Protein AF-A0A2V8DL93-F1 (afdb_monomer_lite)

Foldseek 3Di:
DAEAEEEDAADLPDPDPQSVVVVVVQVVCVVVVYHYHYDYFYNCWLPDDPVSLVRVLVVLVPDDFAHEYEYEQRRCVNHVPSCVVSVVGYNYDYDPPDNLVPDPPDDPVRD

Radius of gyration: 14.07 Å; chains: 1; bounding box: 40×29×30 Å

pLDDT: mean 92.78, std 9.48, range [54.97, 98.56]

Sequence (111 aa):
MTSLVLIVPGSLDTLTGGYGYDRRMAIELADRGWSVVVRELDGSFPLPTPAARDHAAGVLGAIAEDTTVLVDGLALGALPAEIEREAARLRVVGLVHHPLAAETGLDAGTA

Structure (mmCIF, N/CA/C/O backbone):
data_AF-A0A2V8DL93-F1
#
_entry.id   AF-A0A2V8DL93-F1
#
loop_
_atom_site.group_PDB
_atom_site.id
_atom_site.type_symbol
_atom_site.label_atom_id
_atom_site.label_alt_id
_atom_site.label_comp_id
_atom_site.label_asym_id
_atom_site.label_entity_id
_atom_site.label_seq_id
_atom_site.pdbx_PDB_ins_code
_atom_site.Cartn_x
_atom_site.Cartn_y
_atom_site.Cartn_z
_atom_site.occupancy
_atom_site.B_iso_or_equiv
_atom_site.auth_seq_id
_atom_site.auth_comp_id
_atom_site.auth_asym_id
_atom_site.auth_atom_id
_atom_site.pdbx_PDB_model_num
ATOM 1 N N . MET A 1 1 ? -14.402 -1.893 16.325 1.00 70.56 1 MET A N 1
ATOM 2 C CA . MET A 1 1 ? -14.387 -2.228 14.887 1.00 70.56 1 MET A CA 1
ATOM 3 C C . MET A 1 1 ? -12.940 -2.162 14.444 1.00 70.56 1 MET A C 1
ATOM 5 O O . MET A 1 1 ? -12.296 -1.172 14.766 1.00 70.56 1 MET A O 1
ATOM 9 N N . THR A 1 2 ? -12.396 -3.218 13.845 1.00 92.62 2 THR A N 1
ATOM 10 C CA . THR A 1 2 ? -10.981 -3.241 13.443 1.00 92.62 2 THR A CA 1
ATOM 11 C C . THR A 1 2 ? -10.829 -2.515 12.110 1.00 92.62 2 THR A C 1
ATOM 13 O O . THR A 1 2 ? -11.660 -2.698 11.222 1.00 92.62 2 THR A O 1
ATOM 16 N N . SER A 1 3 ? -9.809 -1.673 11.963 1.00 96.31 3 SER A N 1
ATOM 17 C CA . SER A 1 3 ? -9.571 -0.902 10.740 1.00 96.31 3 SER A CA 1
ATOM 18 C C . SER A 1 3 ? -8.123 -1.002 10.299 1.00 96.31 3 SER A C 1
ATOM 20 O O . SER A 1 3 ? -7.224 -1.019 11.141 1.00 96.31 3 SER A O 1
ATOM 22 N N . LEU A 1 4 ? -7.901 -1.002 8.988 1.00 98.06 4 LEU A N 1
ATOM 23 C CA . LEU A 1 4 ? -6.569 -0.881 8.411 1.00 98.06 4 LEU A CA 1
ATOM 24 C C . LEU A 1 4 ? -6.573 -0.015 7.154 1.00 98.06 4 LEU A C 1
ATOM 26 O O . LEU A 1 4 ? -7.603 0.150 6.493 1.00 98.06 4 LEU A O 1
ATOM 30 N N . VAL A 1 5 ? -5.395 0.505 6.825 1.00 98.56 5 VAL A N 1
ATOM 31 C CA . VAL A 1 5 ? -5.102 1.104 5.523 1.00 98.56 5 VAL A CA 1
ATOM 32 C C . VAL A 1 5 ? -4.296 0.095 4.708 1.00 98.56 5 VAL A C 1
ATOM 34 O O . VAL A 1 5 ? -3.261 -0.373 5.175 1.00 98.56 5 VAL A O 1
ATOM 37 N N . LEU A 1 6 ? -4.774 -0.252 3.516 1.00 98.44 6 LEU A N 1
ATOM 38 C CA . LEU A 1 6 ? -4.074 -1.105 2.557 1.00 98.44 6 LEU A CA 1
ATOM 39 C C . LEU A 1 6 ? -3.352 -0.219 1.533 1.00 98.44 6 LEU A C 1
ATOM 41 O O . LEU A 1 6 ? -3.998 0.582 0.858 1.00 98.44 6 LEU A O 1
ATOM 45 N N . ILE A 1 7 ? -2.033 -0.365 1.422 1.00 98.38 7 ILE A N 1
ATOM 46 C CA . ILE A 1 7 ? -1.187 0.330 0.446 1.00 98.38 7 ILE A CA 1
ATOM 47 C C . ILE A 1 7 ? -0.876 -0.617 -0.710 1.00 98.38 7 ILE A C 1
ATOM 49 O O . ILE A 1 7 ? -0.323 -1.692 -0.471 1.00 98.38 7 ILE A O 1
ATOM 53 N N . VAL A 1 8 ? -1.185 -0.203 -1.942 1.00 97.56 8 VAL A N 1
ATOM 54 C CA . VAL A 1 8 ? -0.943 -1.003 -3.157 1.00 97.56 8 VAL A CA 1
ATOM 55 C C . VAL A 1 8 ? -0.161 -0.231 -4.231 1.00 97.56 8 VAL A C 1
ATOM 57 O O . VAL A 1 8 ? -0.331 0.985 -4.352 1.00 97.56 8 VAL A O 1
ATOM 60 N N . PRO A 1 9 ? 0.700 -0.909 -5.016 1.00 94.94 9 PRO A N 1
ATOM 61 C CA . PRO A 1 9 ? 1.669 -0.316 -5.951 1.00 94.94 9 PRO A CA 1
ATOM 62 C C . PRO A 1 9 ? 1.065 0.132 -7.299 1.00 94.94 9 PRO A C 1
ATOM 64 O O . PRO A 1 9 ? 1.606 -0.172 -8.357 1.00 94.94 9 PRO A O 1
ATOM 67 N N . GLY A 1 10 ? -0.065 0.831 -7.287 1.00 94.88 10 GLY A N 1
ATOM 68 C CA . GLY A 1 10 ? -0.793 1.207 -8.498 1.00 94.88 10 GLY A CA 1
ATOM 69 C C . GLY A 1 10 ? -2.289 0.997 -8.335 1.00 94.88 10 GLY A C 1
ATOM 70 O O . GLY A 1 10 ? -2.778 0.812 -7.220 1.00 94.88 10 GLY A O 1
ATOM 71 N N . SER A 1 11 ? -3.018 0.988 -9.454 1.00 96.19 11 SER A N 1
ATOM 72 C CA . SER A 1 11 ? -4.460 0.753 -9.408 1.00 96.19 11 SER A CA 1
ATOM 73 C C . SER A 1 11 ? -4.766 -0.657 -8.921 1.00 96.19 11 SER A C 1
ATOM 75 O O . SER A 1 11 ? -4.347 -1.646 -9.536 1.00 96.19 11 SER A O 1
ATOM 77 N N . LEU A 1 12 ? -5.569 -0.744 -7.862 1.00 95.56 12 LEU A N 1
ATOM 78 C CA . LEU A 1 12 ? -6.045 -1.992 -7.304 1.00 95.56 12 LEU A CA 1
ATOM 79 C C . LEU A 1 12 ? -6.892 -2.763 -8.313 1.00 95.56 12 LEU A C 1
ATOM 81 O O . LEU A 1 12 ? -7.040 -3.954 -8.116 1.00 95.56 12 LEU A O 1
ATOM 85 N N . ASP A 1 13 ? -7.390 -2.157 -9.397 1.00 95.56 13 ASP A N 1
ATOM 86 C CA . ASP A 1 13 ? -8.166 -2.808 -10.466 1.00 95.56 13 ASP A CA 1
ATOM 87 C C . ASP A 1 13 ? -7.300 -3.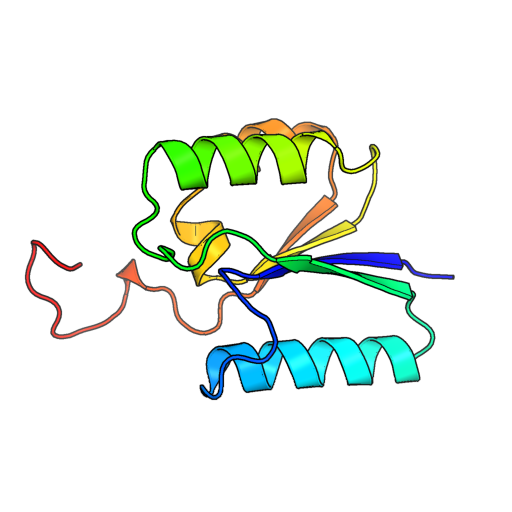453 -11.569 1.00 95.56 13 ASP A C 1
ATOM 89 O O . ASP A 1 13 ? -7.813 -4.106 -12.480 1.00 95.56 13 ASP A O 1
ATOM 93 N N . THR A 1 14 ? -5.970 -3.376 -11.464 1.00 94.75 14 THR A N 1
ATOM 94 C CA . THR A 1 14 ? -5.046 -3.975 -12.441 1.00 94.75 14 THR A CA 1
ATOM 95 C C . THR A 1 14 ? -5.209 -5.501 -12.529 1.00 94.75 14 THR A C 1
ATOM 97 O O . THR A 1 14 ? -5.158 -6.219 -11.528 1.00 94.75 14 THR A O 1
ATOM 100 N N . LEU A 1 15 ? -5.393 -6.052 -13.729 1.00 94.38 15 LEU A N 1
ATOM 101 C CA . LEU A 1 15 ? -5.761 -7.463 -13.930 1.00 94.38 15 LEU A CA 1
ATOM 102 C C . LEU A 1 15 ? -4.562 -8.435 -13.895 1.00 94.38 15 LEU A C 1
ATOM 104 O O . LEU A 1 15 ? -4.342 -9.190 -14.840 1.00 94.38 15 LEU A O 1
ATOM 108 N N . THR A 1 16 ? -3.794 -8.448 -12.802 1.00 91.88 16 THR A N 1
ATOM 109 C CA . THR A 1 16 ? -2.777 -9.487 -12.538 1.00 91.88 16 THR A CA 1
ATOM 110 C C . THR A 1 16 ? -3.121 -10.332 -11.309 1.00 91.88 16 THR A C 1
ATOM 112 O O . THR A 1 16 ? -4.057 -10.027 -10.565 1.00 91.88 16 THR A O 1
ATOM 115 N N . GLY A 1 17 ? -2.356 -11.408 -11.092 1.00 90.19 17 GLY A N 1
ATOM 116 C CA . GLY A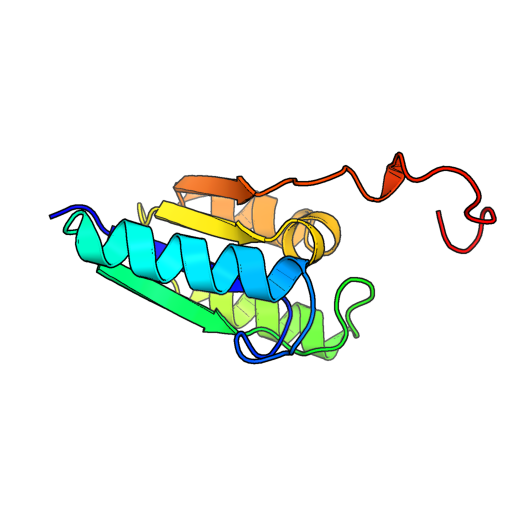 1 17 ? -2.516 -12.286 -9.931 1.00 90.19 17 GLY A CA 1
ATOM 117 C C . GLY A 1 17 ? -2.308 -11.575 -8.588 1.00 90.19 17 GLY A C 1
ATOM 118 O O . GLY A 1 17 ? -3.124 -11.767 -7.693 1.00 90.19 17 GLY A O 1
ATOM 119 N N . GLY A 1 18 ? -1.277 -10.725 -8.470 1.00 90.62 18 GLY A N 1
ATOM 120 C CA . GLY A 1 18 ? -0.960 -9.992 -7.232 1.00 90.62 18 GLY A CA 1
ATOM 121 C C . GLY A 1 18 ? -2.085 -9.043 -6.815 1.00 90.62 18 GLY A C 1
ATOM 122 O O . GLY A 1 18 ? -2.704 -9.230 -5.776 1.00 90.62 18 GLY A O 1
ATOM 123 N N . TYR A 1 19 ? -2.480 -8.127 -7.702 1.00 93.56 19 TYR A N 1
ATOM 124 C CA . TYR A 1 19 ? -3.625 -7.242 -7.447 1.00 93.56 19 TYR A CA 1
ATOM 125 C C . TYR A 1 19 ? -4.943 -8.011 -7.262 1.00 93.56 19 TYR A C 1
ATOM 127 O O . TYR A 1 19 ? -5.829 -7.583 -6.527 1.00 93.56 19 TYR A O 1
ATOM 135 N N . GLY A 1 20 ? -5.100 -9.165 -7.922 1.00 95.50 20 GLY A N 1
ATOM 136 C CA . GLY A 1 20 ? -6.240 -10.057 -7.709 1.00 95.50 20 GLY A CA 1
ATOM 137 C C . GLY A 1 20 ? -6.301 -10.606 -6.287 1.00 95.50 20 GLY A C 1
ATOM 138 O O . GLY A 1 20 ? -7.385 -10.652 -5.702 1.00 95.50 20 GLY A O 1
ATOM 139 N N . TYR A 1 21 ? -5.149 -10.977 -5.731 1.00 94.88 21 TYR A N 1
ATOM 140 C CA . TYR A 1 21 ? -5.023 -11.375 -4.337 1.00 94.88 21 TYR A CA 1
ATOM 141 C C . TYR A 1 21 ? -5.389 -10.215 -3.406 1.00 94.88 21 TYR A C 1
ATOM 143 O O . TYR A 1 21 ? -6.262 -10.390 -2.556 1.00 94.88 21 TYR A O 1
ATOM 151 N N . ASP A 1 22 ? -4.811 -9.029 -3.612 1.00 95.88 22 ASP A N 1
ATOM 152 C CA . ASP A 1 22 ? -5.061 -7.849 -2.773 1.00 95.88 22 ASP A CA 1
ATOM 153 C C . ASP A 1 22 ? -6.534 -7.446 -2.759 1.00 95.88 22 ASP A C 1
ATOM 155 O O . ASP A 1 22 ? -7.122 -7.251 -1.691 1.00 95.88 22 ASP A O 1
ATOM 159 N N . ARG A 1 23 ? -7.169 -7.397 -3.939 1.00 96.81 23 ARG A N 1
ATOM 160 C CA . ARG A 1 23 ? -8.613 -7.152 -4.077 1.00 96.81 23 ARG A CA 1
ATOM 161 C C . ARG A 1 23 ? -9.416 -8.155 -3.272 1.00 96.81 23 ARG A C 1
ATOM 163 O O . ARG A 1 23 ? -10.302 -7.773 -2.508 1.00 96.81 23 ARG A O 1
ATOM 170 N N . ARG A 1 24 ? -9.121 -9.447 -3.445 1.00 97.31 24 ARG A N 1
ATOM 171 C CA . ARG A 1 24 ? -9.861 -10.507 -2.761 1.00 97.31 24 ARG A CA 1
ATOM 172 C C . ARG A 1 24 ? -9.673 -10.412 -1.252 1.00 97.31 24 ARG A C 1
ATOM 174 O O . ARG A 1 24 ? -10.650 -10.519 -0.523 1.00 97.31 24 ARG A O 1
ATOM 181 N N . MET A 1 25 ? -8.454 -10.171 -0.787 1.00 96.50 25 MET A N 1
ATOM 182 C CA . MET A 1 25 ? -8.148 -9.982 0.626 1.00 96.50 25 MET A CA 1
ATOM 183 C C . MET A 1 25 ? -8.918 -8.795 1.218 1.00 96.50 25 MET A C 1
ATOM 185 O O . MET A 1 25 ? -9.513 -8.937 2.286 1.00 96.50 25 MET A O 1
ATOM 189 N N . ALA A 1 26 ? -8.943 -7.646 0.535 1.00 97.31 26 ALA A N 1
ATOM 190 C CA . ALA A 1 26 ? -9.670 -6.462 0.988 1.00 97.31 26 ALA A CA 1
ATOM 191 C C . ALA A 1 26 ? -11.180 -6.727 1.124 1.00 97.31 26 ALA A C 1
ATOM 193 O O . ALA A 1 26 ? -11.770 -6.367 2.144 1.00 97.31 26 ALA A O 1
ATOM 194 N N . ILE A 1 27 ? -11.782 -7.408 0.140 1.00 97.75 27 ILE A N 1
ATOM 195 C CA . ILE A 1 27 ? -13.196 -7.824 0.168 1.00 97.75 27 ILE A CA 1
ATOM 196 C C . ILE A 1 27 ? -13.461 -8.753 1.359 1.00 97.75 27 ILE A C 1
ATOM 198 O O . ILE A 1 27 ? -14.346 -8.493 2.166 1.00 97.75 27 ILE A O 1
ATOM 202 N N . GLU A 1 28 ? -12.653 -9.798 1.525 1.00 97.81 28 GLU A N 1
ATOM 203 C CA . GLU A 1 28 ? -12.852 -10.798 2.582 1.00 97.81 28 GLU A CA 1
ATOM 204 C C . GLU A 1 28 ? -12.635 -10.230 3.994 1.00 97.81 28 GLU A C 1
ATOM 206 O O . GLU A 1 28 ? -13.263 -10.673 4.956 1.00 97.81 28 GLU A O 1
ATOM 211 N N . LEU A 1 29 ? -11.750 -9.241 4.150 1.00 96.94 29 LEU A N 1
ATOM 212 C CA . LEU A 1 29 ? -11.600 -8.499 5.403 1.00 96.94 29 LEU A CA 1
ATOM 213 C C . LEU A 1 29 ? -12.844 -7.656 5.699 1.00 96.94 29 LEU A C 1
ATOM 215 O O . LEU A 1 29 ? -13.327 -7.667 6.836 1.00 96.94 29 LEU A O 1
ATOM 219 N N . ALA A 1 30 ? -13.378 -6.966 4.690 1.00 96.94 30 ALA A N 1
ATOM 220 C CA . ALA A 1 30 ? -14.605 -6.189 4.824 1.00 96.94 30 ALA A CA 1
ATOM 221 C C . ALA A 1 30 ? -15.798 -7.078 5.215 1.00 96.94 30 ALA A C 1
ATOM 223 O O . ALA A 1 30 ? -16.506 -6.758 6.171 1.00 96.94 30 ALA A O 1
ATOM 224 N N . ASP A 1 31 ? -15.945 -8.245 4.584 1.00 97.75 31 ASP A N 1
ATOM 225 C CA . ASP A 1 31 ? -16.987 -9.232 4.904 1.00 97.75 31 ASP A CA 1
ATOM 226 C C . ASP A 1 31 ? -16.873 -9.774 6.341 1.00 97.75 31 ASP A C 1
ATOM 228 O O . ASP A 1 31 ? -17.867 -10.149 6.965 1.00 97.75 31 ASP A O 1
ATOM 232 N N . ARG A 1 32 ? -15.666 -9.757 6.921 1.00 97.06 32 ARG A N 1
ATOM 233 C CA . ARG A 1 32 ? -15.401 -10.102 8.331 1.00 97.06 32 ARG A CA 1
ATOM 234 C C . ARG A 1 32 ? -15.608 -8.931 9.300 1.00 97.06 32 ARG A C 1
ATOM 236 O O . ARG A 1 32 ? -15.295 -9.062 10.484 1.00 97.06 32 ARG A O 1
ATOM 243 N N . GLY A 1 33 ? -16.110 -7.792 8.827 1.00 97.62 33 GLY A N 1
ATOM 244 C CA . GLY A 1 33 ? -16.400 -6.606 9.637 1.00 97.62 33 GLY A CA 1
ATOM 245 C C . GLY A 1 33 ? -15.208 -5.673 9.863 1.00 97.62 33 GLY A C 1
ATOM 246 O O . GLY A 1 33 ? -15.238 -4.867 10.799 1.00 97.62 33 GLY A O 1
ATOM 247 N N . TRP A 1 34 ? -14.151 -5.774 9.052 1.00 97.75 34 TRP A N 1
ATOM 248 C CA . TRP A 1 34 ? -13.049 -4.811 9.076 1.00 97.75 34 TRP A CA 1
ATOM 249 C C . TRP A 1 34 ? -13.368 -3.598 8.201 1.00 97.75 34 TRP A C 1
ATOM 251 O O . TRP A 1 34 ? -13.936 -3.720 7.122 1.00 97.75 34 TRP A O 1
ATOM 261 N N . SER A 1 35 ? -12.936 -2.414 8.629 1.00 97.75 35 SER A N 1
ATOM 262 C CA . SER A 1 35 ? -12.909 -1.233 7.763 1.00 97.75 35 SER A CA 1
ATOM 263 C C . SER A 1 35 ? -11.585 -1.195 7.007 1.00 97.75 35 SER A C 1
ATOM 265 O O . SER A 1 35 ? -10.542 -0.947 7.615 1.00 97.75 35 SER A O 1
ATOM 267 N N . VAL A 1 36 ? -11.622 -1.416 5.694 1.00 98.00 36 VAL A N 1
ATOM 268 C CA . VAL A 1 36 ? -10.434 -1.398 4.829 1.00 98.00 36 VAL A CA 1
ATOM 269 C C . VAL A 1 36 ? -10.434 -0.124 3.993 1.00 98.00 36 VAL A C 1
ATOM 271 O O . VAL A 1 36 ? -11.342 0.104 3.198 1.00 98.00 36 VAL A O 1
ATOM 274 N N . VAL A 1 37 ? -9.411 0.711 4.166 1.00 98.06 37 VAL A N 1
ATOM 275 C CA . VAL A 1 37 ? -9.193 1.906 3.341 1.00 98.06 37 VAL A CA 1
ATOM 276 C C . VAL A 1 37 ? -8.035 1.638 2.395 1.00 98.06 37 VAL A C 1
ATOM 278 O O . VAL A 1 37 ? -6.907 1.466 2.842 1.00 98.06 37 VAL A O 1
ATOM 281 N N . VAL A 1 38 ? -8.293 1.630 1.091 1.00 98.12 38 VAL A N 1
ATOM 282 C CA . VAL A 1 38 ? -7.238 1.446 0.088 1.00 98.12 38 VAL A CA 1
ATOM 283 C C . VAL A 1 38 ? -6.588 2.793 -0.242 1.00 98.12 38 VAL A C 1
ATOM 285 O O . VAL A 1 38 ? -7.263 3.824 -0.370 1.00 98.12 38 VAL A O 1
ATOM 288 N N . ARG A 1 39 ? -5.261 2.792 -0.363 1.00 98.25 39 ARG A N 1
ATOM 289 C CA . ARG A 1 39 ? -4.463 3.880 -0.930 1.00 98.25 39 ARG A CA 1
ATOM 290 C C . ARG A 1 39 ? -3.591 3.317 -2.041 1.00 98.25 39 ARG A C 1
ATOM 292 O O . ARG A 1 39 ? -2.691 2.516 -1.800 1.00 98.25 39 ARG A O 1
ATOM 299 N N . GLU A 1 40 ? -3.891 3.756 -3.252 1.00 98.00 40 GLU A N 1
ATOM 300 C CA . GLU A 1 40 ? -3.137 3.412 -4.448 1.00 98.00 40 GLU A CA 1
ATOM 301 C C . GLU A 1 40 ? -1.934 4.348 -4.573 1.00 98.00 40 GLU A C 1
ATOM 303 O O . GLU A 1 40 ? -2.058 5.569 -4.434 1.00 98.00 40 GLU A O 1
ATOM 308 N N . LEU A 1 41 ? -0.759 3.769 -4.791 1.00 97.81 41 LEU A N 1
ATOM 309 C CA . LEU A 1 41 ? 0.452 4.499 -5.136 1.00 97.81 41 LEU A CA 1
ATOM 310 C C . LEU A 1 41 ? 0.551 4.685 -6.654 1.00 97.81 41 LEU A C 1
ATOM 312 O O . LEU A 1 41 ? -0.315 4.269 -7.421 1.00 97.81 41 LEU A O 1
ATOM 316 N N . ASP A 1 42 ? 1.629 5.333 -7.084 1.00 96.56 42 ASP A N 1
ATOM 317 C CA . ASP A 1 42 ? 1.974 5.404 -8.499 1.00 96.56 42 ASP A CA 1
ATOM 318 C C . ASP A 1 42 ? 2.238 3.996 -9.072 1.00 96.56 42 ASP A C 1
ATOM 320 O O . ASP A 1 42 ? 2.693 3.105 -8.361 1.00 96.56 42 ASP A O 1
ATOM 324 N N . GLY A 1 43 ? 1.974 3.791 -10.363 1.00 94.00 43 GLY A N 1
ATOM 325 C CA . GLY A 1 43 ? 2.126 2.483 -11.010 1.00 94.00 43 GLY A CA 1
ATOM 326 C C . GLY A 1 43 ? 3.565 2.083 -11.361 1.00 94.00 43 GLY A C 1
ATOM 327 O O . GLY A 1 43 ? 3.758 1.014 -11.930 1.00 94.00 43 GLY A O 1
ATOM 328 N N . SER A 1 44 ? 4.576 2.920 -11.083 1.00 95.44 44 SER A N 1
ATOM 329 C CA . SER A 1 44 ? 5.988 2.622 -11.406 1.00 95.44 44 SER A CA 1
ATOM 330 C C . SER A 1 44 ? 6.650 1.585 -10.492 1.00 95.44 44 SER A C 1
ATOM 332 O O . SER A 1 44 ? 7.756 1.125 -10.768 1.00 95.44 44 SER A O 1
ATOM 334 N N . PHE A 1 45 ? 5.990 1.180 -9.412 1.00 94.19 45 PHE A N 1
ATOM 335 C CA . PHE A 1 45 ? 6.479 0.121 -8.534 1.00 94.19 45 PHE A CA 1
ATOM 336 C C . PHE A 1 45 ? 6.537 -1.234 -9.269 1.00 94.19 45 PHE A C 1
ATOM 338 O O . PHE A 1 45 ? 5.680 -1.514 -10.109 1.00 94.19 45 PHE A O 1
ATOM 345 N N . PRO A 1 46 ? 7.534 -2.094 -8.982 1.00 92.62 46 PRO A N 1
ATOM 346 C CA . PRO A 1 46 ? 8.489 -2.047 -7.863 1.00 92.62 46 PRO A CA 1
ATOM 347 C C . PRO A 1 46 ? 9.731 -1.160 -8.084 1.00 92.62 46 PRO A C 1
ATOM 349 O O . PRO A 1 46 ? 10.591 -1.099 -7.209 1.00 92.62 46 PRO A O 1
ATOM 352 N N . LEU A 1 47 ? 9.839 -0.452 -9.214 1.00 94.00 47 LEU A N 1
ATOM 353 C CA . LEU A 1 47 ? 10.957 0.446 -9.536 1.00 94.00 47 LEU A CA 1
ATOM 354 C C . LEU A 1 47 ? 10.484 1.911 -9.567 1.00 94.00 47 LEU A C 1
ATOM 356 O O . LEU A 1 47 ? 10.446 2.529 -10.637 1.00 94.00 47 LEU A O 1
ATOM 360 N N . PRO A 1 48 ? 10.085 2.483 -8.414 1.00 96.69 48 PRO A N 1
ATOM 361 C CA . PRO A 1 48 ? 9.441 3.782 -8.387 1.00 96.69 48 PRO A CA 1
ATOM 362 C C . PRO A 1 48 ? 10.370 4.891 -8.877 1.00 96.69 48 PRO A C 1
ATOM 364 O O . PRO A 1 48 ? 11.560 4.939 -8.554 1.00 96.69 48 PRO A O 1
ATOM 367 N N . THR A 1 49 ? 9.794 5.847 -9.600 1.00 97.56 49 THR A N 1
ATOM 368 C CA . THR A 1 49 ? 10.477 7.113 -9.887 1.00 97.56 49 THR A CA 1
ATOM 369 C C . THR A 1 49 ? 10.697 7.923 -8.597 1.00 97.56 49 THR A C 1
ATOM 371 O O . THR A 1 49 ? 10.003 7.696 -7.601 1.00 97.56 49 THR A O 1
ATOM 374 N N . PRO A 1 50 ? 11.602 8.923 -8.583 1.00 96.81 50 PRO A N 1
ATOM 375 C CA . PRO A 1 50 ? 11.736 9.824 -7.435 1.00 96.81 50 PRO A CA 1
ATOM 376 C C . PRO A 1 50 ? 10.408 10.488 -7.038 1.00 96.81 50 PRO A C 1
ATOM 378 O O . PRO A 1 50 ? 10.046 10.489 -5.868 1.00 96.81 50 PRO A O 1
ATOM 381 N N . ALA A 1 51 ? 9.623 10.940 -8.023 1.00 97.62 51 ALA A N 1
ATOM 382 C CA . ALA A 1 51 ? 8.306 11.526 -7.779 1.00 97.62 51 ALA A CA 1
ATOM 383 C C . ALA A 1 51 ? 7.307 10.514 -7.185 1.00 97.62 51 ALA A C 1
ATOM 385 O O . ALA A 1 51 ? 6.502 10.870 -6.327 1.00 97.62 51 ALA A O 1
ATOM 386 N N . ALA A 1 52 ? 7.373 9.246 -7.604 1.00 97.75 52 ALA A N 1
ATOM 387 C CA . ALA A 1 52 ? 6.556 8.177 -7.035 1.00 97.75 52 ALA A CA 1
ATOM 388 C C . ALA A 1 52 ? 6.923 7.881 -5.571 1.00 97.75 52 ALA A C 1
ATOM 390 O O . ALA A 1 52 ? 6.029 7.623 -4.763 1.00 97.75 52 ALA A O 1
ATOM 391 N N . ARG A 1 53 ? 8.212 7.964 -5.208 1.00 98.00 53 ARG A N 1
ATOM 392 C CA . ARG A 1 53 ? 8.658 7.854 -3.809 1.00 98.00 53 ARG A CA 1
ATOM 393 C C . ARG A 1 53 ? 8.179 9.025 -2.960 1.00 98.00 53 ARG A C 1
ATOM 395 O O . ARG A 1 53 ? 7.628 8.792 -1.888 1.00 98.00 53 ARG A O 1
ATOM 402 N N . ASP A 1 54 ? 8.297 10.254 -3.459 1.00 97.81 54 ASP A N 1
ATOM 403 C CA . ASP A 1 54 ? 7.797 11.447 -2.761 1.00 97.81 54 ASP A CA 1
ATOM 404 C C . ASP A 1 54 ? 6.278 11.373 -2.546 1.00 97.81 54 ASP A C 1
ATOM 406 O O . ASP A 1 54 ? 5.776 11.647 -1.452 1.00 97.81 54 ASP A O 1
ATOM 410 N N . HIS A 1 55 ? 5.540 10.927 -3.567 1.00 97.75 55 HIS A N 1
ATOM 411 C CA . HIS A 1 55 ? 4.108 10.663 -3.458 1.00 97.75 55 HIS A CA 1
ATOM 412 C C . HIS A 1 55 ? 3.809 9.610 -2.382 1.00 97.75 55 HIS A C 1
ATOM 414 O O . HIS A 1 55 ? 2.972 9.847 -1.511 1.00 97.75 55 HIS A O 1
ATOM 420 N N . ALA A 1 56 ? 4.516 8.476 -2.390 1.00 98.25 56 ALA A N 1
ATOM 421 C CA . ALA A 1 56 ? 4.333 7.425 -1.392 1.00 98.25 56 ALA A CA 1
ATOM 422 C C . ALA A 1 56 ? 4.645 7.908 0.033 1.00 98.25 56 ALA A C 1
ATOM 424 O O . ALA A 1 56 ? 3.885 7.616 0.958 1.00 98.25 56 ALA A O 1
ATOM 425 N N . ALA A 1 57 ? 5.702 8.703 0.215 1.00 98.12 57 ALA A N 1
ATOM 426 C CA . ALA A 1 57 ? 6.029 9.319 1.497 1.00 98.12 57 ALA A CA 1
ATOM 427 C C . ALA A 1 57 ? 4.902 10.243 1.987 1.00 98.12 57 ALA A C 1
ATOM 429 O O . ALA A 1 57 ? 4.534 10.185 3.160 1.00 98.12 57 ALA A O 1
ATOM 430 N N . GLY A 1 58 ? 4.310 11.042 1.093 1.00 98.19 58 GLY A N 1
ATOM 431 C CA . GLY A 1 58 ? 3.153 11.883 1.405 1.00 98.19 58 GLY A CA 1
ATOM 432 C C . GLY A 1 58 ? 1.910 11.076 1.792 1.00 98.19 58 GLY A C 1
ATOM 433 O O . GLY A 1 58 ? 1.257 11.393 2.787 1.00 98.19 58 GLY A O 1
ATOM 434 N N . VAL A 1 59 ? 1.609 10.001 1.055 1.00 98.31 59 VAL A N 1
ATOM 435 C CA . VAL A 1 59 ? 0.490 9.092 1.360 1.00 98.31 59 VAL A CA 1
ATOM 436 C C . VAL A 1 59 ? 0.662 8.462 2.738 1.00 98.31 59 VAL A C 1
ATOM 438 O O . VAL A 1 59 ? -0.270 8.504 3.539 1.00 98.31 59 VAL A O 1
ATOM 441 N N . LEU A 1 60 ? 1.844 7.913 3.033 1.00 98.25 60 LEU A N 1
ATOM 442 C CA . LEU A 1 60 ? 2.135 7.293 4.324 1.00 98.25 60 LEU A CA 1
ATOM 443 C C . LEU A 1 60 ? 2.091 8.320 5.465 1.00 98.25 60 LEU A C 1
ATOM 445 O O . LEU A 1 60 ? 1.448 8.075 6.485 1.00 98.25 60 LEU A O 1
ATOM 449 N N . GLY A 1 61 ? 2.701 9.493 5.270 1.00 98.06 61 GLY A N 1
ATOM 450 C CA . GLY A 1 61 ? 2.742 10.582 6.249 1.00 98.06 61 GLY A CA 1
ATOM 451 C C . GLY A 1 61 ? 1.366 11.147 6.619 1.00 98.06 61 GLY A C 1
ATOM 452 O O . GLY A 1 61 ? 1.182 11.637 7.730 1.00 98.06 61 GLY A O 1
ATOM 453 N N . ALA A 1 62 ? 0.376 11.038 5.729 1.00 98.06 62 ALA A N 1
ATOM 454 C CA . ALA A 1 62 ? -0.997 11.482 5.977 1.00 98.06 62 ALA A CA 1
ATOM 455 C C . ALA A 1 62 ? -1.845 10.483 6.793 1.00 98.06 62 ALA A C 1
ATOM 457 O O . ALA A 1 62 ? -2.954 10.819 7.216 1.00 98.06 62 ALA A O 1
ATOM 458 N N . ILE A 1 63 ? -1.369 9.250 7.000 1.00 98.19 63 ILE A N 1
ATOM 459 C CA . ILE A 1 63 ? -2.070 8.240 7.807 1.00 98.19 63 ILE A CA 1
ATOM 460 C C . ILE A 1 63 ? -1.996 8.645 9.282 1.00 98.19 63 ILE A C 1
ATOM 462 O O . ILE A 1 63 ? -0.950 9.090 9.734 1.00 98.19 63 ILE A O 1
ATOM 466 N N . ALA A 1 64 ? -3.073 8.484 10.052 1.00 97.44 64 ALA A N 1
ATOM 467 C CA . ALA A 1 64 ? -3.076 8.810 11.480 1.00 97.44 64 ALA A CA 1
ATOM 468 C C . ALA A 1 64 ? -2.157 7.878 12.298 1.00 97.44 64 ALA A C 1
ATOM 470 O O . ALA A 1 64 ? -1.963 6.717 11.941 1.00 97.44 64 ALA A O 1
ATOM 471 N N . GLU A 1 65 ? -1.616 8.379 13.408 1.00 97.56 65 GLU A N 1
ATOM 472 C CA . GLU A 1 65 ? -0.846 7.590 14.383 1.00 97.56 65 GLU A CA 1
ATOM 473 C C . GLU A 1 65 ? -1.628 6.359 14.889 1.00 97.56 65 GLU A C 1
ATOM 475 O O . GLU A 1 65 ? -2.858 6.326 14.835 1.00 97.56 65 GLU A O 1
ATOM 480 N N . ASP A 1 66 ? -0.904 5.313 15.297 1.00 97.25 66 ASP A N 1
ATOM 481 C CA . ASP A 1 66 ? -1.398 4.003 15.751 1.00 97.25 66 ASP A CA 1
ATOM 482 C C . ASP A 1 66 ? -2.244 3.210 14.733 1.00 97.25 66 ASP A C 1
ATOM 484 O O . ASP A 1 66 ? -2.721 2.103 15.020 1.00 97.25 66 ASP A O 1
ATOM 488 N N . THR A 1 67 ? -2.397 3.718 13.506 1.00 98.06 67 THR A N 1
ATOM 489 C CA . THR A 1 67 ? -3.127 3.029 12.437 1.00 98.06 67 THR A CA 1
ATOM 490 C C . THR A 1 67 ? -2.391 1.759 12.009 1.00 98.06 67 THR A C 1
ATOM 492 O O . THR A 1 67 ? -1.172 1.749 11.824 1.00 98.06 67 THR A O 1
ATOM 495 N N . THR A 1 68 ? -3.145 0.674 11.810 1.00 98.44 68 THR A N 1
ATOM 496 C CA . THR A 1 68 ? -2.620 -0.541 11.173 1.00 98.44 68 THR A CA 1
ATOM 497 C C . THR A 1 68 ? -2.517 -0.327 9.671 1.00 98.44 68 THR A C 1
ATOM 499 O O . THR A 1 68 ? -3.520 -0.027 9.020 1.00 98.44 68 THR A O 1
ATOM 502 N N . VAL A 1 69 ? -1.314 -0.485 9.126 1.00 98.44 69 VAL A N 1
ATOM 503 C CA . VAL A 1 69 ? -1.039 -0.297 7.700 1.00 98.44 69 VAL A CA 1
ATOM 504 C C . VAL A 1 69 ? -0.525 -1.598 7.116 1.00 98.44 69 VAL A C 1
ATOM 506 O O . VAL A 1 69 ? 0.530 -2.084 7.512 1.00 98.44 69 VAL A O 1
ATOM 509 N N . LEU A 1 70 ? -1.291 -2.161 6.188 1.00 98.12 70 LEU A N 1
ATOM 510 C CA . LEU A 1 70 ? -0.926 -3.343 5.424 1.00 98.12 70 LEU A CA 1
ATOM 511 C C . LEU A 1 70 ? -0.321 -2.890 4.095 1.00 98.12 70 LEU A C 1
ATOM 513 O O . LEU A 1 70 ? -0.976 -2.173 3.343 1.00 98.12 70 LEU A O 1
ATOM 517 N N . VAL A 1 71 ? 0.921 -3.273 3.817 1.00 98.00 71 VAL A N 1
ATOM 518 C CA . VAL A 1 71 ? 1.662 -2.828 2.629 1.00 98.00 71 VAL A CA 1
ATOM 519 C C . VAL A 1 71 ? 1.947 -4.023 1.733 1.00 98.00 71 VAL A C 1
ATOM 521 O O . VAL A 1 71 ? 2.557 -4.993 2.188 1.00 98.00 71 VAL A O 1
ATOM 524 N N . ASP A 1 72 ? 1.521 -3.944 0.474 1.00 96.31 72 ASP A N 1
ATOM 525 C CA . ASP A 1 72 ? 1.882 -4.919 -0.558 1.00 96.31 72 ASP A CA 1
ATOM 526 C C . ASP A 1 72 ? 3.410 -5.050 -0.709 1.00 96.31 72 ASP A C 1
ATOM 528 O O . ASP A 1 72 ? 4.163 -4.083 -0.552 1.00 96.31 72 ASP A O 1
ATOM 532 N N . GLY A 1 73 ? 3.879 -6.258 -1.020 1.00 93.81 73 GLY A N 1
ATOM 533 C CA . GLY A 1 73 ? 5.299 -6.598 -1.071 1.00 93.81 73 GLY A CA 1
ATOM 534 C C . GLY A 1 73 ? 6.103 -5.825 -2.120 1.00 93.81 73 GLY A C 1
ATOM 535 O O . GLY A 1 73 ? 7.271 -5.522 -1.867 1.00 93.81 73 GLY A O 1
ATOM 536 N N . LEU A 1 74 ? 5.505 -5.460 -3.261 1.00 93.19 74 LEU A N 1
ATOM 537 C CA . LEU A 1 74 ? 6.182 -4.671 -4.300 1.00 93.19 74 LEU A CA 1
ATOM 538 C C . LEU A 1 74 ? 6.373 -3.218 -3.855 1.00 93.19 74 LEU A C 1
ATOM 540 O O . LEU A 1 74 ? 7.411 -2.620 -4.134 1.00 93.19 74 LEU A O 1
ATOM 544 N N . ALA A 1 75 ? 5.392 -2.655 -3.142 1.00 95.44 75 ALA A N 1
ATOM 545 C CA . ALA A 1 75 ? 5.509 -1.325 -2.546 1.00 95.44 75 ALA A CA 1
ATOM 546 C C . ALA A 1 75 ? 6.511 -1.322 -1.383 1.00 95.44 75 ALA A C 1
ATOM 548 O O . ALA A 1 75 ? 7.409 -0.481 -1.330 1.00 95.4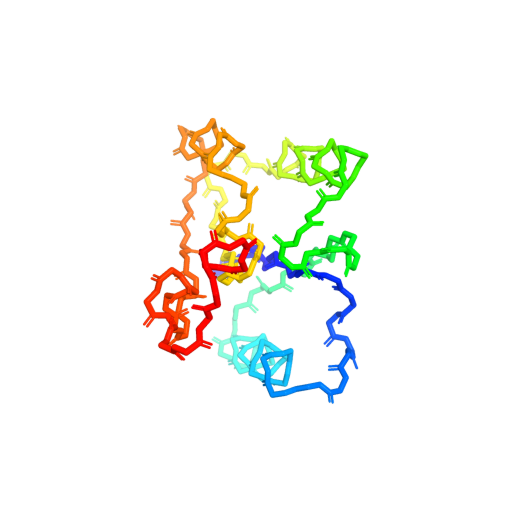4 75 ALA A O 1
ATOM 549 N N . LEU A 1 76 ? 6.385 -2.298 -0.480 1.00 95.38 76 LEU A N 1
ATOM 550 C CA . LEU A 1 76 ? 7.215 -2.442 0.713 1.00 95.38 76 LEU A CA 1
ATOM 551 C C . LEU A 1 76 ? 8.703 -2.547 0.362 1.00 95.38 76 LEU A C 1
ATOM 553 O O . LEU A 1 76 ? 9.520 -1.833 0.942 1.00 95.38 76 LEU A O 1
ATOM 557 N N . GLY A 1 77 ? 9.054 -3.405 -0.601 1.00 92.31 77 GLY A N 1
ATOM 558 C CA . GLY A 1 77 ? 10.446 -3.638 -0.998 1.00 92.31 77 GLY A CA 1
ATOM 559 C C . GLY A 1 77 ? 11.147 -2.401 -1.568 1.00 92.31 77 GLY A C 1
ATOM 560 O O . GLY A 1 77 ? 12.369 -2.299 -1.495 1.00 92.31 77 GLY A O 1
ATOM 561 N N . ALA A 1 78 ? 10.386 -1.439 -2.092 1.00 94.69 78 ALA A N 1
ATOM 562 C CA . ALA A 1 78 ? 10.917 -0.246 -2.741 1.00 94.69 78 ALA A CA 1
ATOM 563 C C . ALA A 1 78 ? 10.984 1.004 -1.838 1.00 94.69 78 ALA A C 1
ATOM 565 O O . ALA A 1 78 ? 11.516 2.028 -2.287 1.00 94.69 78 ALA A O 1
ATOM 566 N N . LEU A 1 79 ? 10.466 0.925 -0.601 1.00 96.25 79 LEU A N 1
ATOM 567 C CA . LEU A 1 79 ? 10.299 2.047 0.342 1.00 96.25 79 LEU A CA 1
ATOM 568 C C . LEU A 1 79 ? 10.908 1.798 1.742 1.00 96.25 79 LEU A C 1
ATOM 570 O O . LEU A 1 79 ? 10.254 2.078 2.748 1.00 96.25 79 LEU A O 1
ATOM 574 N N . PRO A 1 80 ? 12.133 1.255 1.879 1.00 95.06 80 PRO A N 1
ATOM 575 C CA . PRO A 1 80 ? 12.661 0.890 3.195 1.00 95.06 80 PRO A CA 1
ATOM 576 C C . PRO A 1 80 ? 12.777 2.089 4.150 1.00 95.06 80 PRO A C 1
ATOM 578 O O . PRO A 1 80 ? 12.373 1.988 5.305 1.00 95.06 80 PRO A O 1
ATOM 581 N N . ALA A 1 81 ? 13.267 3.237 3.668 1.00 96.25 81 ALA A N 1
ATOM 582 C CA . ALA A 1 81 ? 13.471 4.427 4.496 1.00 96.25 81 ALA A CA 1
ATOM 583 C C . ALA A 1 81 ? 12.144 5.081 4.908 1.00 96.25 81 ALA A C 1
ATOM 585 O O . ALA A 1 81 ? 11.991 5.565 6.031 1.00 96.25 81 ALA A O 1
ATOM 586 N N . GLU A 1 82 ? 11.169 5.104 4.002 1.00 97.25 82 GLU A N 1
ATOM 587 C CA . GLU A 1 82 ? 9.834 5.609 4.278 1.00 97.25 82 GLU A CA 1
ATOM 588 C C . GLU A 1 82 ? 9.117 4.709 5.273 1.00 97.25 82 GLU A C 1
ATOM 590 O O . GLU A 1 82 ? 8.573 5.207 6.249 1.00 97.25 82 GLU A O 1
ATOM 595 N N . ILE A 1 83 ? 9.166 3.393 5.092 1.00 97.25 83 ILE A N 1
ATOM 596 C CA . ILE A 1 83 ? 8.526 2.453 6.012 1.00 97.25 83 ILE A CA 1
ATOM 597 C C . ILE A 1 83 ? 9.168 2.509 7.399 1.00 97.25 83 ILE A C 1
ATOM 599 O O . ILE A 1 83 ? 8.441 2.547 8.388 1.00 97.25 83 ILE A O 1
ATOM 603 N N . GLU A 1 84 ? 10.497 2.577 7.494 1.00 96.94 84 GLU A N 1
ATOM 604 C CA . GLU A 1 84 ? 11.206 2.688 8.775 1.00 96.94 84 GLU A CA 1
ATOM 605 C C . GLU A 1 84 ? 10.822 3.962 9.539 1.00 96.94 84 GLU A C 1
ATOM 607 O O . GLU A 1 84 ? 10.517 3.903 10.731 1.00 96.94 84 GLU A O 1
ATOM 612 N N . ARG A 1 85 ? 10.752 5.106 8.847 1.00 97.06 85 ARG A N 1
ATOM 613 C CA . ARG A 1 85 ? 10.326 6.379 9.446 1.00 97.06 85 ARG A CA 1
ATOM 614 C C . ARG A 1 85 ? 8.917 6.290 10.028 1.00 97.06 85 ARG A C 1
ATOM 616 O O . ARG A 1 85 ? 8.666 6.788 11.123 1.00 97.06 85 ARG A O 1
ATOM 623 N N . GLU A 1 86 ? 7.991 5.679 9.298 1.00 98.19 86 GLU A N 1
ATOM 624 C CA . GLU A 1 86 ? 6.583 5.632 9.696 1.00 98.19 86 GLU A CA 1
ATOM 625 C C . GLU A 1 86 ? 6.296 4.499 10.695 1.00 98.19 86 GLU A C 1
ATOM 627 O O . GLU A 1 86 ? 5.353 4.597 11.478 1.00 98.19 86 GLU A O 1
ATOM 632 N N . ALA A 1 87 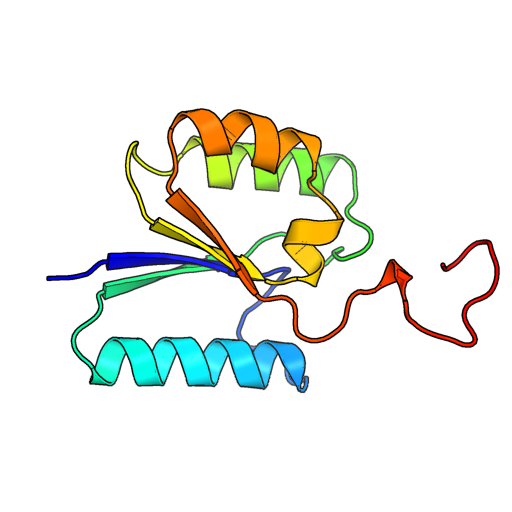? 7.133 3.459 10.754 1.00 97.19 87 ALA A N 1
ATOM 633 C CA . ALA A 1 87 ? 7.025 2.370 11.728 1.00 97.19 87 ALA A CA 1
ATOM 634 C C . ALA A 1 87 ? 7.189 2.833 13.187 1.00 97.19 87 ALA A C 1
ATOM 636 O O . ALA A 1 87 ? 6.757 2.136 14.102 1.00 97.19 87 ALA A O 1
ATOM 637 N N . ALA A 1 88 ? 7.757 4.022 13.420 1.00 96.75 88 ALA A N 1
ATOM 638 C CA . ALA A 1 88 ? 7.819 4.633 14.747 1.00 96.75 88 ALA A CA 1
ATOM 639 C C . ALA A 1 88 ? 6.440 5.046 15.301 1.00 96.75 88 ALA A C 1
ATOM 641 O O . ALA A 1 88 ? 6.296 5.199 16.511 1.00 96.75 88 ALA A O 1
ATOM 642 N N . ARG A 1 89 ? 5.442 5.239 14.428 1.00 98.12 89 ARG A N 1
ATOM 643 C CA . ARG A 1 89 ? 4.099 5.731 14.787 1.00 98.12 89 ARG A CA 1
ATOM 644 C C . ARG A 1 89 ? 2.951 4.892 14.213 1.00 98.12 89 ARG A C 1
ATOM 646 O O . ARG A 1 89 ? 1.802 5.097 14.586 1.00 98.12 89 ARG A O 1
ATOM 653 N N . LEU A 1 90 ? 3.228 4.003 13.259 1.00 98.44 90 LEU A N 1
ATOM 654 C CA . LEU A 1 90 ? 2.252 3.136 12.595 1.00 98.44 90 LEU A CA 1
ATOM 655 C C . LEU A 1 90 ? 2.491 1.673 12.961 1.00 98.44 90 LEU A C 1
ATOM 657 O O . LEU A 1 90 ? 3.617 1.238 13.192 1.00 98.44 90 LEU A O 1
ATOM 661 N N . ARG A 1 91 ? 1.428 0.869 12.909 1.00 98.12 91 ARG A N 1
ATOM 662 C CA . ARG A 1 91 ? 1.513 -0.590 13.042 1.00 98.12 91 ARG A CA 1
ATOM 663 C C . ARG A 1 91 ? 1.626 -1.211 11.654 1.00 98.12 91 ARG A C 1
ATOM 665 O O . ARG A 1 91 ? 0.616 -1.573 11.050 1.00 98.12 91 ARG A O 1
ATOM 672 N N . VAL A 1 92 ? 2.849 -1.279 11.134 1.00 98.00 92 VAL A N 1
ATOM 673 C CA . VAL A 1 92 ? 3.120 -1.750 9.767 1.00 98.00 92 VAL A CA 1
ATOM 674 C C . VAL A 1 92 ? 3.091 -3.280 9.691 1.00 98.00 92 VAL A 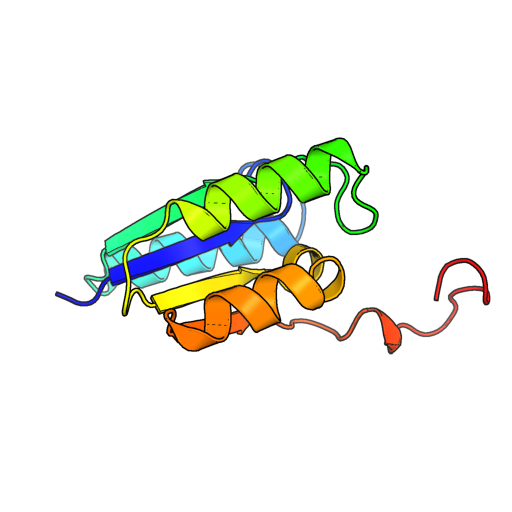C 1
ATOM 676 O O . VAL A 1 92 ? 3.716 -3.969 10.494 1.00 98.00 92 VAL A O 1
ATOM 679 N N . VAL A 1 93 ? 2.384 -3.809 8.695 1.00 97.56 93 VAL A N 1
ATOM 680 C CA . VAL A 1 93 ? 2.336 -5.227 8.327 1.00 97.56 93 VAL A CA 1
ATOM 681 C C . VAL A 1 93 ? 2.703 -5.345 6.850 1.00 97.56 93 VAL A C 1
ATOM 683 O O . VAL A 1 93 ? 2.081 -4.709 6.006 1.00 97.56 93 VAL A O 1
ATOM 686 N N . GLY A 1 94 ? 3.711 -6.153 6.531 1.00 95.44 94 GLY A N 1
ATOM 687 C CA . GLY A 1 94 ? 4.105 -6.430 5.150 1.00 95.44 94 GLY A CA 1
ATOM 688 C C . GLY A 1 94 ? 3.401 -7.662 4.587 1.00 95.44 94 GLY A C 1
ATOM 689 O O . GLY A 1 94 ? 3.410 -8.716 5.223 1.00 95.44 94 GLY A O 1
ATOM 690 N N . LEU A 1 95 ? 2.835 -7.552 3.387 1.00 93.38 95 LEU A N 1
ATOM 691 C CA . LEU A 1 95 ? 2.280 -8.672 2.632 1.00 93.38 95 LEU A CA 1
ATOM 692 C C . LEU A 1 95 ? 3.319 -9.181 1.624 1.00 93.38 95 LEU A C 1
ATOM 694 O O . LEU A 1 95 ? 3.389 -8.729 0.487 1.00 93.38 95 LEU A O 1
ATOM 698 N N . VAL A 1 96 ? 4.161 -10.123 2.052 1.00 88.75 96 VAL A N 1
ATOM 699 C CA . VAL A 1 96 ? 5.218 -10.692 1.200 1.00 88.75 96 VAL A CA 1
ATOM 700 C C . VAL A 1 96 ? 4.763 -12.039 0.644 1.00 88.75 96 VAL A C 1
ATOM 702 O O . VAL A 1 96 ? 4.786 -13.048 1.346 1.00 88.75 96 VAL A O 1
ATOM 705 N N . HIS A 1 97 ? 4.358 -12.062 -0.627 1.00 80.62 97 HIS A N 1
ATOM 706 C CA . HIS A 1 97 ? 4.009 -13.302 -1.335 1.00 80.62 97 HIS A CA 1
ATOM 707 C C . HIS A 1 97 ? 5.241 -14.131 -1.697 1.00 80.62 97 HIS A C 1
ATOM 709 O O . HIS A 1 97 ? 5.282 -15.340 -1.480 1.00 80.62 97 HIS A O 1
ATOM 715 N N . HIS A 1 98 ? 6.244 -13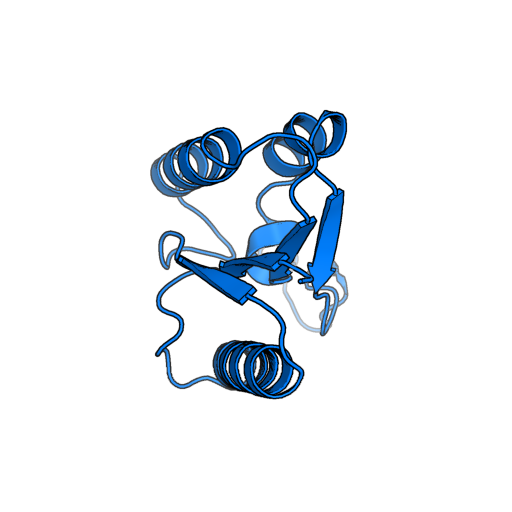.455 -2.245 1.00 77.31 98 HIS A N 1
ATOM 716 C CA . HIS A 1 98 ? 7.551 -13.983 -2.589 1.00 77.31 98 HIS A CA 1
ATOM 717 C C . HIS A 1 98 ? 8.553 -12.835 -2.412 1.00 77.31 98 HIS A C 1
ATOM 719 O O . HIS A 1 98 ? 8.269 -11.729 -2.882 1.00 77.31 98 HIS A O 1
ATOM 725 N N . PRO A 1 99 ? 9.683 -13.024 -1.712 1.00 74.62 99 PRO A N 1
ATOM 726 C CA . PRO A 1 99 ? 10.694 -11.979 -1.624 1.00 74.62 99 PRO A CA 1
ATOM 727 C C . PRO A 1 99 ? 11.289 -11.737 -3.013 1.00 74.62 99 PRO A C 1
ATOM 729 O O . PRO A 1 99 ? 11.936 -12.628 -3.547 1.00 74.62 99 PRO A O 1
ATOM 732 N N . LEU A 1 100 ? 11.106 -10.541 -3.584 1.00 70.56 100 LEU A N 1
ATOM 733 C CA . LEU A 1 100 ? 11.607 -10.225 -4.930 1.00 70.56 100 LEU A CA 1
ATOM 734 C C . LEU A 1 100 ? 13.123 -10.465 -5.057 1.00 70.56 100 LEU A C 1
ATOM 736 O O . LEU A 1 100 ? 13.578 -11.028 -6.042 1.00 70.56 100 LEU A O 1
ATOM 740 N N . ALA A 1 101 ? 13.888 -10.149 -4.006 1.00 71.12 101 ALA A N 1
ATOM 741 C CA . ALA A 1 101 ? 15.331 -10.401 -3.938 1.00 71.12 101 ALA A CA 1
ATOM 742 C C . ALA A 1 101 ? 15.724 -11.897 -3.921 1.00 71.12 101 ALA A C 1
ATOM 744 O O . ALA A 1 101 ? 16.904 -12.228 -4.015 1.00 71.12 101 ALA A O 1
ATOM 745 N N . ALA A 1 102 ? 14.763 -12.806 -3.733 1.00 72.44 102 ALA A N 1
ATOM 746 C CA . ALA A 1 102 ? 14.965 -14.254 -3.770 1.00 72.44 102 ALA A CA 1
ATOM 747 C C . ALA A 1 102 ? 14.504 -14.881 -5.098 1.00 72.44 102 ALA A C 1
ATOM 749 O O . ALA A 1 102 ? 14.592 -16.103 -5.248 1.00 72.44 102 ALA A O 1
ATOM 750 N N . GLU A 1 103 ? 14.028 -14.069 -6.046 1.00 76.25 103 GLU A N 1
ATOM 751 C CA . GLU A 1 103 ? 13.627 -14.530 -7.369 1.00 76.25 103 GLU A CA 1
ATOM 752 C C . GLU A 1 103 ? 14.857 -15.052 -8.123 1.00 76.25 103 GLU A C 1
ATOM 754 O O . GLU A 1 103 ? 15.893 -14.395 -8.251 1.00 76.25 103 GLU A O 1
ATOM 759 N N . THR A 1 104 ? 14.758 -16.281 -8.614 1.00 74.25 104 THR A N 1
ATOM 760 C CA . THR A 1 104 ? 15.858 -16.937 -9.322 1.00 74.25 104 THR A CA 1
ATOM 761 C C . THR A 1 104 ? 15.768 -16.670 -10.820 1.00 74.25 104 THR A C 1
ATOM 763 O O . THR A 1 104 ? 14.682 -16.693 -11.386 1.00 74.25 104 THR A O 1
ATOM 766 N N . GLY A 1 105 ? 16.907 -16.503 -11.494 1.00 74.44 105 GLY A N 1
ATOM 767 C CA . GLY A 1 105 ? 16.940 -16.271 -12.945 1.00 74.44 105 GLY A CA 1
ATOM 768 C C . GLY A 1 105 ? 16.884 -14.798 -13.358 1.00 74.44 105 GLY A C 1
ATOM 769 O O . GLY A 1 105 ? 16.859 -14.516 -14.554 1.00 74.44 105 GLY A O 1
ATOM 770 N N . LEU A 1 106 ? 16.920 -13.875 -12.392 1.00 69.50 106 LEU A N 1
ATOM 771 C CA . LEU A 1 106 ? 17.181 -12.458 -12.634 1.00 69.50 106 LEU A CA 1
ATOM 772 C C . LEU A 1 106 ? 18.679 -12.235 -12.885 1.00 69.50 106 LEU A C 1
ATOM 774 O O . LEU A 1 106 ? 19.531 -12.853 -12.240 1.00 69.50 106 LEU A O 1
ATOM 778 N N . ASP A 1 107 ? 19.012 -11.364 -13.838 1.00 73.94 107 ASP A N 1
ATOM 779 C CA . ASP A 1 107 ? 20.383 -10.873 -13.971 1.00 73.94 107 ASP A CA 1
ATOM 780 C C . ASP A 1 107 ? 20.731 -9.921 -12.813 1.00 73.94 107 ASP A C 1
ATOM 782 O O . ASP A 1 107 ? 19.852 -9.408 -12.125 1.00 73.94 107 ASP A O 1
ATOM 786 N N . ALA A 1 108 ? 22.020 -9.658 -12.585 1.00 65.94 108 ALA A N 1
ATOM 787 C CA . ALA A 1 108 ? 22.466 -8.817 -11.468 1.00 65.94 108 ALA A CA 1
ATOM 788 C C . ALA A 1 108 ? 22.004 -7.345 -11.550 1.00 65.94 108 ALA A C 1
ATOM 790 O O . ALA A 1 108 ? 22.206 -6.601 -10.596 1.00 65.94 108 ALA A O 1
ATOM 791 N N . GLY A 1 109 ? 21.453 -6.904 -12.688 1.00 65.06 109 GLY A N 1
ATOM 792 C CA . GLY A 1 109 ? 20.858 -5.573 -12.839 1.00 65.06 109 GLY A CA 1
ATOM 793 C C . GLY A 1 109 ? 19.361 -5.537 -12.522 1.00 65.06 109 GLY A C 1
ATOM 794 O O . GLY A 1 109 ? 18.811 -4.451 -12.353 1.00 65.06 109 GLY A O 1
ATOM 795 N N . THR A 1 110 ? 18.723 -6.707 -12.457 1.00 62.28 110 THR A N 1
ATOM 796 C CA . THR A 1 110 ? 17.282 -6.897 -12.244 1.00 62.28 110 THR A CA 1
ATOM 797 C C . THR A 1 110 ? 16.976 -7.572 -10.899 1.00 62.28 110 THR A C 1
ATOM 799 O O . THR A 1 110 ? 15.843 -7.476 -10.432 1.00 62.28 110 THR A O 1
ATOM 802 N N . ALA A 1 111 ? 17.964 -8.247 -10.297 1.00 54.97 111 ALA A N 1
ATOM 803 C CA . ALA A 1 111 ? 17.925 -8.808 -8.941 1.00 54.97 111 ALA A CA 1
ATOM 804 C C . ALA A 1 111 ? 18.032 -7.719 -7.862 1.00 54.97 111 ALA A C 1
ATOM 806 O O . ALA A 1 111 ? 17.306 -7.834 -6.848 1.00 54.97 111 ALA A O 1
#

Secondary structure (DSSP, 8-state):
--EEEEEESS-TT--SHHHHHHHHHHHHHHHTT-EEEEEE--TTTTS--HHHHHHHHHHHHTSPTT-EEEEEHHHHHH-HHHHHHHHTTSEEEEE-SS-GGG-TT--TTT-